Protein AF-A0A9W5Z4G7-F1 (afdb_monomer)

Mean predicted aligned error: 8.45 Å

InterPro domains:
  IPR016813 NADH-ubiquinone oxidoreductase 21.3 kDa subunit [PIRSF022976] (1-133)
  IPR016813 NADH-ubiquinone oxidoreductase 21.3 kDa subunit [PTHR37325] (1-133)
  IPR060365 NuzM, C-terminal domain [PF27886] (48-105)

Radius of gyration: 29.36 Å; Cα contacts (8 Å, |Δi|>4): 62; chains: 1; bounding box: 76×31×66 Å

pLDDT: mean 89.15, std 8.2, range [63.5, 97.06]

Solvent-accessible surface area (backbone atoms only — not comparable to full-atom values): 8947 Å² total; per-residue (Å²): 132,77,78,68,47,86,88,67,52,67,88,81,76,72,75,87,88,74,50,88,69,83,64,45,90,65,100,57,61,65,80,85,71,40,57,83,81,65,56,88,76,89,84,84,81,51,54,24,55,52,42,40,39,70,67,36,32,43,96,93,55,58,34,71,94,65,45,50,76,66,73,60,22,55,54,47,54,53,51,46,37,55,54,15,68,75,44,31,55,63,54,48,48,74,75,41,79,65,70,56,60,80,74,30,39,99,85,68,42,78,76,74,84,86,68,96,65,78,82,62,85,75,89,71,84,46,84,94,80,45,80,80,87,129

Structure (mmCIF, N/CA/C/O backbone):
data_AF-A0A9W5Z4G7-F1
#
_entry.id   AF-A0A9W5Z4G7-F1
#
loop_
_atom_site.group_PDB
_atom_site.id
_atom_site.type_symbol
_atom_site.label_atom_id
_atom_site.label_alt_id
_atom_site.label_comp_id
_atom_site.label_asym_id
_atom_site.label_entity_id
_atom_site.label_seq_id
_atom_site.pdbx_PDB_ins_code
_atom_site.Cartn_x
_atom_site.Cartn_y
_atom_site.Cartn_z
_atom_site.occupancy
_atom_site.B_iso_or_equiv
_atom_site.auth_seq_id
_atom_site.auth_comp_id
_atom_site.auth_asym_id
_atom_site.auth_atom_id
_atom_site.pdbx_PDB_model_num
ATOM 1 N N . TYR A 1 1 ? 44.545 2.371 -27.305 1.00 89.44 1 TYR A N 1
ATOM 2 C CA . TYR A 1 1 ? 43.389 2.512 -26.392 1.00 89.44 1 TYR A CA 1
ATOM 3 C C . TYR A 1 1 ? 42.545 3.695 -26.865 1.00 89.44 1 TYR A C 1
ATOM 5 O O . TYR A 1 1 ? 43.148 4.689 -27.249 1.00 89.44 1 TYR A O 1
ATOM 13 N N . ARG A 1 2 ? 41.202 3.591 -26.902 1.00 91.06 2 ARG A N 1
ATOM 14 C CA . ARG A 1 2 ? 40.280 4.606 -27.481 1.00 91.06 2 ARG A CA 1
ATOM 15 C C . ARG A 1 2 ? 40.497 4.890 -28.984 1.00 91.06 2 ARG A C 1
ATOM 17 O O . ARG A 1 2 ? 40.528 6.038 -29.421 1.00 91.06 2 ARG A O 1
ATOM 24 N N . LEU A 1 3 ? 40.682 3.818 -29.754 1.00 91.44 3 LEU A N 1
ATOM 25 C CA . LEU A 1 3 ? 40.771 3.817 -31.217 1.00 91.44 3 LEU A CA 1
ATOM 26 C C . LEU A 1 3 ? 39.802 2.734 -31.727 1.00 91.44 3 LEU A C 1
ATOM 28 O O . LEU A 1 3 ? 40.066 1.565 -31.442 1.00 91.44 3 LEU A O 1
ATOM 32 N N . PRO A 1 4 ? 38.695 3.086 -32.411 1.00 91.12 4 PRO A N 1
ATOM 33 C CA . PRO A 1 4 ? 38.283 4.434 -32.829 1.00 91.12 4 PRO A CA 1
ATOM 34 C C . PRO A 1 4 ? 37.890 5.357 -31.660 1.00 91.12 4 PRO A C 1
ATOM 36 O O . PRO A 1 4 ? 37.664 4.914 -30.532 1.00 91.12 4 PRO A O 1
ATOM 39 N N . THR A 1 5 ? 37.834 6.668 -31.924 1.00 95.56 5 THR A N 1
ATOM 40 C CA . THR A 1 5 ? 37.261 7.630 -30.972 1.00 95.56 5 THR A CA 1
ATOM 41 C C . THR A 1 5 ? 35.758 7.357 -30.813 1.00 95.56 5 THR A C 1
ATOM 43 O O . THR A 1 5 ? 35.135 6.866 -31.752 1.00 95.56 5 THR A O 1
ATOM 46 N N . PRO A 1 6 ? 35.131 7.692 -29.671 1.00 93.25 6 PRO A N 1
ATOM 47 C CA . PRO A 1 6 ? 33.701 7.433 -29.471 1.00 93.25 6 PRO A CA 1
ATOM 48 C C . PRO A 1 6 ? 32.782 8.005 -30.567 1.00 93.25 6 PRO A C 1
ATOM 50 O O . PRO A 1 6 ? 31.791 7.380 -30.913 1.00 93.25 6 PRO A O 1
ATOM 53 N N . GLY A 1 7 ? 33.126 9.158 -31.155 1.00 94.44 7 GLY A N 1
ATOM 54 C CA . GLY A 1 7 ? 32.362 9.769 -32.256 1.00 94.44 7 GLY A CA 1
ATOM 55 C C . GLY A 1 7 ? 32.672 9.214 -33.652 1.00 94.44 7 GLY A C 1
ATOM 56 O O . GLY A 1 7 ? 32.039 9.628 -34.614 1.00 94.44 7 GLY A O 1
ATOM 57 N N . ALA A 1 8 ? 33.648 8.311 -33.775 1.00 94.94 8 ALA A N 1
ATOM 58 C CA . ALA A 1 8 ? 33.983 7.614 -35.018 1.00 94.94 8 ALA A CA 1
ATOM 59 C C . ALA A 1 8 ? 33.375 6.200 -35.077 1.00 94.94 8 ALA A C 1
ATOM 61 O O . ALA A 1 8 ? 33.696 5.425 -35.978 1.00 94.94 8 ALA A O 1
ATOM 62 N N . LEU A 1 9 ? 32.514 5.852 -34.113 1.00 92.75 9 LEU A N 1
ATOM 63 C CA . LEU A 1 9 ? 31.685 4.656 -34.201 1.00 92.75 9 LEU A CA 1
ATOM 64 C C . LEU A 1 9 ? 30.665 4.816 -35.341 1.00 92.75 9 LEU A C 1
ATOM 66 O O . LEU A 1 9 ? 30.193 5.931 -35.580 1.00 92.75 9 LEU A O 1
ATOM 70 N N . PRO A 1 10 ? 30.300 3.732 -36.047 1.00 94.31 10 PRO A N 1
ATOM 71 C CA . PRO A 1 10 ? 29.268 3.793 -37.074 1.00 94.31 10 PRO A CA 1
ATOM 72 C C . PRO A 1 10 ? 27.957 4.360 -36.493 1.00 94.31 10 PRO A C 1
ATOM 74 O O . PRO A 1 10 ? 27.448 3.793 -35.523 1.00 94.31 10 PRO A O 1
ATOM 77 N N . PRO A 1 11 ? 27.377 5.431 -37.068 1.00 90.44 11 PRO A N 1
ATOM 78 C CA . PRO A 1 11 ? 26.214 6.107 -36.480 1.00 90.44 11 PRO A CA 1
ATOM 79 C C . PRO A 1 11 ? 24.969 5.228 -36.299 1.00 90.44 11 PRO A C 1
ATOM 81 O O . PRO A 1 11 ? 24.148 5.512 -35.438 1.00 90.44 11 PRO A O 1
ATOM 84 N N . LEU A 1 12 ? 24.839 4.165 -37.099 1.00 94.00 12 LEU A N 1
ATOM 85 C CA . LEU A 1 12 ? 23.706 3.229 -37.087 1.00 94.00 12 LEU A CA 1
ATOM 86 C C . LEU A 1 12 ? 24.015 1.914 -36.352 1.00 94.00 12 LEU A C 1
ATOM 88 O O . LEU A 1 12 ? 23.317 0.929 -36.541 1.00 94.00 12 LEU A O 1
ATOM 92 N N . SER A 1 13 ? 25.101 1.858 -35.576 1.00 93.81 13 SER A N 1
ATOM 93 C CA . SER A 1 13 ? 25.473 0.640 -34.834 1.00 93.81 13 SER A CA 1
ATOM 94 C C . SER A 1 13 ? 24.698 0.439 -33.530 1.00 93.81 13 SER A C 1
ATOM 96 O O . SER A 1 13 ? 24.824 -0.617 -32.915 1.00 93.81 13 SER A O 1
ATOM 98 N N . TYR A 1 14 ? 23.945 1.446 -33.088 1.00 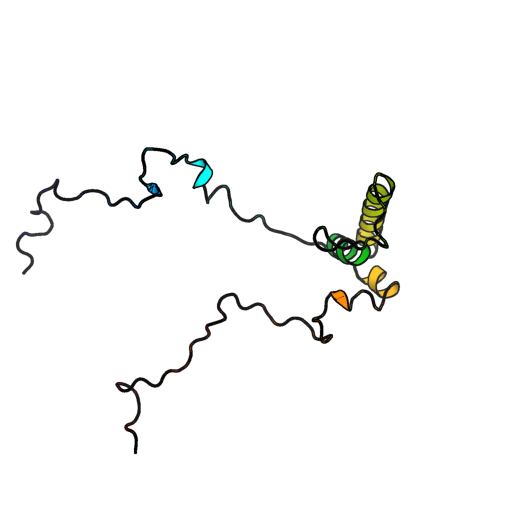94.19 14 TYR A N 1
ATOM 99 C CA . TYR A 1 14 ? 23.192 1.410 -31.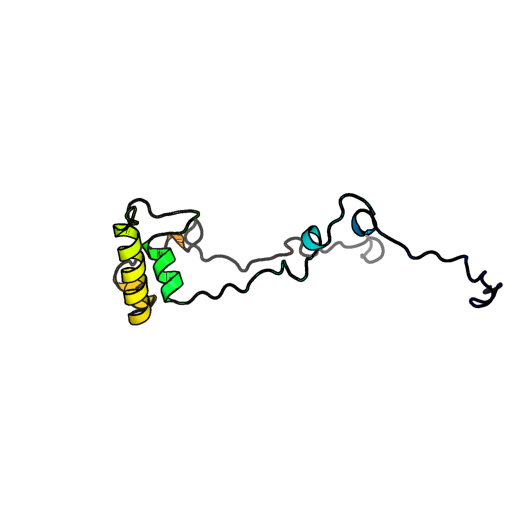844 1.00 94.19 14 TYR A CA 1
ATOM 100 C C . TYR A 1 14 ? 21.701 1.261 -32.134 1.00 94.19 14 TYR A C 1
ATOM 102 O O . TYR A 1 14 ? 21.128 2.069 -32.863 1.00 94.19 14 TYR A O 1
ATOM 110 N N . ASP A 1 15 ? 21.102 0.269 -31.486 1.00 93.50 15 ASP A N 1
ATOM 111 C CA . ASP A 1 15 ? 19.663 0.062 -31.426 1.00 93.50 15 ASP A CA 1
ATOM 112 C C . ASP A 1 15 ? 19.188 0.279 -29.985 1.00 93.50 15 ASP A C 1
ATOM 114 O O . ASP A 1 15 ? 19.847 -0.151 -29.031 1.00 93.50 15 ASP A O 1
ATOM 118 N N . ASP A 1 16 ? 18.037 0.934 -29.818 1.00 94.31 16 ASP A N 1
ATOM 119 C CA . ASP A 1 16 ? 17.454 1.157 -28.497 1.00 94.31 16 ASP A CA 1
ATOM 120 C C . ASP A 1 16 ? 17.070 -0.180 -27.843 1.00 94.31 16 ASP A C 1
ATOM 122 O O . ASP A 1 16 ? 16.272 -0.941 -28.404 1.00 94.31 16 ASP A O 1
ATOM 126 N N . PRO A 1 17 ? 17.589 -0.489 -26.641 1.00 94.75 17 PRO A N 1
ATOM 127 C CA . PRO A 1 17 ? 17.239 -1.722 -25.966 1.00 94.75 17 PRO A CA 1
ATOM 128 C C . PRO A 1 17 ? 15.784 -1.671 -25.497 1.00 94.75 17 PRO A C 1
ATOM 130 O O . PRO A 1 17 ? 15.334 -0.715 -24.862 1.00 94.75 17 PRO A O 1
ATOM 133 N N . VAL A 1 18 ? 15.062 -2.760 -25.744 1.00 94.81 18 VAL A N 1
ATOM 134 C CA . VAL A 1 18 ? 13.696 -2.977 -25.261 1.00 94.81 18 VAL A CA 1
ATOM 135 C C . VAL A 1 18 ? 13.634 -4.260 -24.443 1.00 94.81 18 VAL A C 1
ATOM 137 O O . VAL A 1 18 ? 14.376 -5.210 -24.690 1.00 94.81 18 VAL A O 1
ATOM 140 N N . THR A 1 19 ? 12.746 -4.306 -23.454 1.00 94.38 19 THR A N 1
ATOM 141 C CA . THR A 1 19 ? 12.524 -5.505 -22.639 1.00 94.38 19 THR A CA 1
ATOM 142 C C . THR A 1 19 ? 11.222 -6.185 -23.036 1.00 94.38 19 THR A C 1
ATOM 144 O O . THR A 1 19 ? 10.216 -5.524 -23.282 1.00 94.38 19 THR A O 1
ATOM 147 N N . VAL A 1 20 ? 11.210 -7.517 -23.071 1.00 91.69 20 VAL A N 1
ATOM 148 C CA . VAL A 1 20 ? 9.967 -8.299 -23.149 1.00 91.69 20 VAL A CA 1
ATOM 149 C C . VAL A 1 20 ? 9.466 -8.493 -21.713 1.00 91.69 20 VAL A C 1
ATOM 151 O O . VAL A 1 20 ? 10.261 -8.892 -20.858 1.00 91.69 20 VAL A O 1
ATOM 154 N N . PRO A 1 21 ? 8.192 -8.178 -21.403 1.00 92.25 21 PRO A N 1
ATOM 155 C CA . PRO A 1 21 ? 7.083 -7.941 -22.335 1.00 92.25 21 PRO A CA 1
ATOM 156 C C . PRO A 1 21 ? 6.851 -6.481 -22.764 1.00 92.25 21 PRO A C 1
ATOM 158 O O . PRO A 1 21 ? 5.983 -6.243 -23.587 1.00 92.25 21 PRO A O 1
ATOM 161 N N . ALA A 1 22 ? 7.567 -5.477 -22.252 1.00 90.12 22 ALA A N 1
ATOM 162 C CA . ALA A 1 22 ? 7.252 -4.061 -22.500 1.00 90.12 22 ALA A CA 1
ATOM 163 C C . ALA A 1 22 ? 7.296 -3.624 -23.983 1.00 90.12 22 ALA A C 1
ATOM 165 O O . ALA A 1 22 ? 6.467 -2.804 -24.378 1.00 90.12 22 ALA A O 1
ATOM 166 N N . GLY A 1 23 ? 8.212 -4.182 -24.779 1.00 89.94 23 GLY A N 1
ATOM 167 C CA . GLY A 1 23 ? 8.389 -3.894 -26.208 1.00 89.94 23 GLY A CA 1
ATOM 168 C C . GLY A 1 23 ? 7.571 -4.766 -27.167 1.00 89.94 23 GLY A C 1
ATOM 169 O O . GLY A 1 23 ? 7.710 -4.604 -28.375 1.00 89.94 23 GLY A O 1
ATOM 170 N N . ASP A 1 24 ? 6.748 -5.692 -26.662 1.00 94.50 24 ASP A N 1
ATOM 171 C CA . ASP A 1 24 ? 5.928 -6.555 -27.520 1.00 94.50 24 ASP A CA 1
ATOM 172 C C . ASP A 1 24 ? 4.859 -5.745 -28.279 1.00 94.50 24 ASP A C 1
ATOM 174 O O . ASP A 1 24 ? 4.230 -4.844 -27.710 1.00 94.50 24 ASP A O 1
ATOM 178 N N . LEU A 1 25 ? 4.670 -6.066 -29.560 1.00 92.31 25 LEU A N 1
ATOM 179 C CA . LEU A 1 25 ? 3.726 -5.419 -30.475 1.00 92.31 25 LEU A CA 1
ATOM 180 C C . LEU A 1 25 ? 2.309 -5.991 -30.332 1.00 92.31 25 LEU A C 1
ATOM 182 O O . LEU A 1 25 ? 1.333 -5.266 -30.531 1.00 92.31 25 LEU 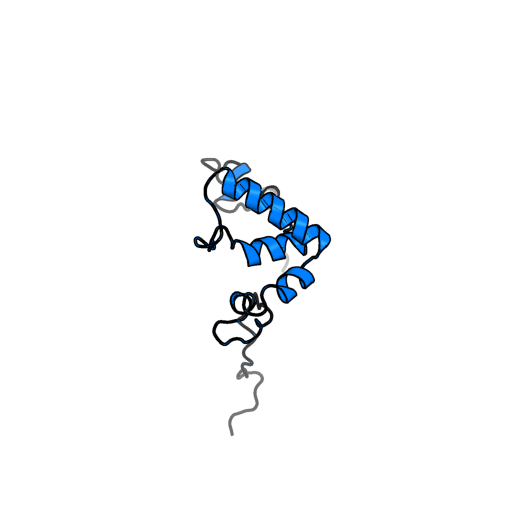A O 1
ATOM 186 N N . ALA A 1 26 ? 2.194 -7.277 -29.991 1.00 94.19 26 ALA A N 1
ATOM 187 C CA . ALA A 1 26 ? 0.925 -7.967 -29.786 1.00 94.19 26 ALA A CA 1
ATOM 188 C C . ALA A 1 26 ? 0.608 -8.096 -28.289 1.00 94.19 26 ALA A C 1
ATOM 190 O O . ALA A 1 26 ? 1.500 -8.058 -27.451 1.00 94.19 26 ALA A O 1
ATOM 191 N N . ASP A 1 27 ? -0.680 -8.198 -27.942 1.00 93.56 27 ASP A N 1
ATOM 192 C CA . ASP A 1 27 ? -1.168 -8.483 -26.578 1.00 93.56 27 ASP A CA 1
ATOM 193 C C . ASP A 1 27 ? -0.633 -7.587 -25.448 1.00 93.56 27 ASP A C 1
ATOM 195 O O . ASP A 1 27 ? -0.743 -7.902 -24.259 1.00 93.56 27 ASP A O 1
ATOM 199 N N . ASN A 1 28 ? -0.150 -6.399 -25.806 1.00 94.88 28 ASN A N 1
ATOM 200 C CA . ASN A 1 28 ? 0.538 -5.500 -24.900 1.00 94.88 28 ASN A CA 1
ATOM 201 C C . ASN A 1 28 ? -0.205 -4.152 -24.779 1.00 94.88 28 ASN A C 1
ATOM 203 O O . ASN A 1 28 ? 0.322 -3.101 -25.169 1.00 94.88 28 ASN A O 1
ATOM 207 N N . PRO A 1 29 ? -1.454 -4.123 -24.266 1.00 95.44 29 PRO A N 1
ATOM 208 C CA . PRO A 1 29 ? -2.232 -2.893 -24.132 1.00 95.44 29 PRO A CA 1
ATOM 209 C C . PRO A 1 29 ? -1.757 -2.041 -22.944 1.00 95.44 29 PRO A C 1
ATOM 211 O O . PRO A 1 29 ? -1.411 -2.561 -21.881 1.00 95.44 29 PRO A O 1
ATOM 214 N N . TYR A 1 30 ? -1.716 -0.712 -23.109 1.00 94.62 30 TYR A N 1
ATOM 215 C CA . TYR A 1 30 ? -1.109 0.201 -22.120 1.00 94.62 30 TYR A CA 1
ATOM 216 C C . TYR A 1 30 ? -1.737 0.095 -20.725 1.00 94.62 30 TYR A C 1
ATOM 218 O O . TYR A 1 30 ? -1.021 0.048 -19.733 1.00 94.62 30 TYR A O 1
ATOM 226 N N . TRP A 1 31 ? -3.061 -0.032 -20.639 1.00 95.81 31 TRP A N 1
ATOM 227 C CA . TRP A 1 31 ? -3.784 -0.067 -19.365 1.00 95.81 31 TRP A CA 1
ATOM 228 C C . TRP A 1 31 ? -3.384 -1.235 -18.445 1.00 95.81 31 TRP A C 1
ATOM 230 O O . TRP A 1 31 ? -3.488 -1.091 -17.232 1.00 95.81 31 TRP A O 1
ATOM 240 N N . LYS A 1 32 ? -2.880 -2.360 -18.982 1.00 94.69 32 LYS A N 1
ATOM 241 C CA . LYS A 1 32 ? -2.376 -3.488 -18.170 1.00 94.69 32 LYS A CA 1
ATOM 242 C C . LYS A 1 32 ? -1.028 -3.194 -17.508 1.00 94.69 32 LYS A C 1
ATOM 244 O O . LYS A 1 32 ? -0.710 -3.799 -16.492 1.00 94.69 32 LYS A O 1
ATOM 249 N N . ARG A 1 33 ? -0.238 -2.284 -18.083 1.00 93.88 33 ARG A N 1
ATOM 250 C CA . ARG A 1 33 ? 1.100 -1.899 -17.599 1.00 93.88 33 ARG A CA 1
ATOM 251 C C . ARG A 1 33 ? 1.145 -0.484 -17.020 1.00 93.88 33 ARG A C 1
ATOM 253 O O . ARG A 1 33 ? 2.217 0.014 -16.685 1.00 93.88 33 ARG A O 1
ATOM 260 N N . ASP A 1 34 ? -0.006 0.181 -16.924 1.00 96.06 34 ASP A N 1
ATOM 261 C CA . ASP A 1 34 ? -0.115 1.537 -16.395 1.00 96.06 34 ASP A CA 1
ATOM 262 C C . ASP A 1 34 ? -0.030 1.524 -14.861 1.00 96.06 34 ASP A C 1
ATOM 264 O O . ASP A 1 34 ? -1.020 1.656 -14.140 1.00 96.06 34 ASP A O 1
ATOM 268 N N . VAL A 1 35 ? 1.195 1.371 -14.356 1.00 96.50 35 VAL A N 1
ATOM 269 C CA . VAL A 1 35 ? 1.507 1.428 -12.919 1.00 96.50 35 VAL A CA 1
ATOM 270 C C . VAL A 1 35 ? 1.245 2.809 -12.320 1.00 96.50 35 VAL A C 1
ATOM 272 O O . VAL A 1 35 ? 0.966 2.924 -11.131 1.00 96.50 35 VAL A O 1
ATOM 275 N N . ARG A 1 36 ? 1.287 3.866 -13.140 1.00 97.06 36 ARG A N 1
ATOM 276 C CA . ARG A 1 36 ? 1.068 5.242 -12.685 1.00 97.06 36 ARG A CA 1
ATOM 277 C C . ARG A 1 36 ? -0.380 5.457 -12.261 1.00 97.06 36 ARG A C 1
ATOM 279 O O . ARG A 1 36 ? -0.622 6.130 -11.266 1.00 97.06 36 ARG A O 1
ATOM 286 N N . ARG A 1 37 ? -1.342 4.922 -13.019 1.00 96.44 37 ARG A N 1
ATOM 287 C CA . ARG A 1 37 ? -2.768 4.997 -12.660 1.00 96.44 37 ARG A CA 1
ATOM 288 C C . ARG A 1 37 ? -3.192 3.908 -11.677 1.00 96.44 37 ARG A C 1
ATOM 290 O O . ARG A 1 37 ? -4.159 4.117 -10.953 1.00 96.44 37 ARG A O 1
ATOM 297 N N . ASN A 1 38 ? -2.461 2.798 -11.609 1.00 95.81 38 ASN A N 1
ATOM 298 C CA . ASN A 1 38 ? -2.690 1.723 -10.642 1.00 95.81 38 ASN A CA 1
ATOM 299 C C . ASN A 1 38 ? -1.865 1.896 -9.350 1.00 95.81 38 ASN A C 1
ATOM 301 O O . ASN A 1 38 ? -1.248 0.953 -8.857 1.00 95.81 38 ASN A O 1
ATOM 305 N N . TYR A 1 39 ? -1.810 3.119 -8.822 1.00 96.81 39 TYR A N 1
ATOM 306 C CA . TYR A 1 39 ? -1.092 3.412 -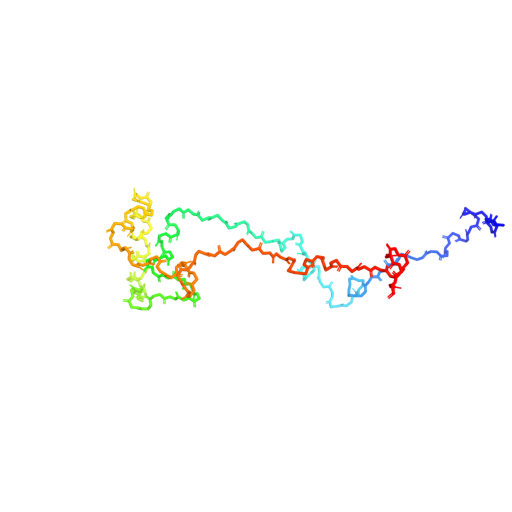7.584 1.00 96.81 39 TYR A CA 1
ATOM 307 C C . TYR A 1 39 ? -1.925 2.996 -6.354 1.00 96.81 39 TYR A C 1
ATOM 309 O O . TYR A 1 39 ? -3.158 3.091 -6.381 1.00 96.81 39 TYR A O 1
ATOM 317 N N . PRO A 1 40 ? -1.285 2.564 -5.251 1.00 96.94 40 PRO A N 1
ATOM 318 C CA . PRO A 1 40 ? -1.996 2.274 -4.012 1.00 96.94 40 PRO A CA 1
ATOM 319 C C . PRO A 1 40 ? -2.631 3.552 -3.452 1.00 96.94 40 PRO A C 1
ATOM 321 O O . PRO A 1 40 ? -1.976 4.586 -3.318 1.00 96.94 40 PRO A O 1
ATOM 324 N N . ARG A 1 41 ? -3.922 3.487 -3.113 1.00 95.88 41 ARG A N 1
ATOM 325 C CA . ARG A 1 41 ? -4.638 4.617 -2.509 1.00 95.88 41 ARG A CA 1
ATOM 326 C C . ARG A 1 41 ? -4.256 4.759 -1.038 1.00 95.88 41 ARG A C 1
ATOM 328 O O . ARG A 1 41 ? -4.118 3.761 -0.334 1.00 95.88 41 ARG A O 1
ATOM 335 N N . LEU A 1 42 ? -4.133 6.001 -0.574 1.00 96.75 42 LEU A N 1
ATOM 336 C CA . LEU A 1 42 ? -3.935 6.288 0.844 1.00 96.75 42 LEU A CA 1
ATOM 337 C C . LEU A 1 42 ? -5.163 5.821 1.637 1.00 96.75 42 LEU A C 1
ATOM 339 O O . LEU A 1 42 ? -6.280 6.250 1.352 1.00 96.75 42 LEU A O 1
ATOM 343 N N . SER A 1 43 ? -4.937 4.969 2.635 1.00 96.56 43 SER A N 1
ATOM 344 C CA . SER A 1 43 ? -5.952 4.583 3.613 1.00 96.56 43 SER A CA 1
ATOM 345 C C . SER A 1 43 ? -5.813 5.470 4.847 1.00 96.56 43 SER A C 1
ATOM 347 O O . SER A 1 43 ? -4.796 5.409 5.539 1.00 96.56 43 SER A O 1
ATOM 349 N N . ALA A 1 44 ? -6.809 6.318 5.099 1.00 96.69 44 ALA A N 1
ATOM 350 C CA . ALA A 1 44 ? -6.911 7.112 6.317 1.00 96.69 44 ALA A CA 1
ATOM 351 C C . ALA A 1 44 ? -8.019 6.518 7.189 1.00 96.69 44 ALA A C 1
ATOM 353 O O . ALA A 1 44 ? -9.137 6.332 6.718 1.00 96.69 44 ALA A O 1
ATOM 354 N N . VAL A 1 45 ? -7.692 6.215 8.444 1.00 95.38 45 VAL A N 1
ATOM 355 C CA . VAL A 1 45 ? -8.610 5.589 9.401 1.00 95.38 45 VAL A CA 1
ATOM 356 C C . VAL A 1 45 ? -8.865 6.580 10.527 1.00 95.38 45 VAL A C 1
ATOM 358 O O . VAL A 1 45 ? -7.934 6.978 11.229 1.00 95.38 45 VAL A O 1
ATOM 361 N N . SER A 1 46 ? -10.118 7.001 10.688 1.00 96.44 46 SER A N 1
ATOM 362 C CA . SER A 1 46 ? -10.547 7.814 11.826 1.00 96.44 46 SER A CA 1
ATOM 363 C C . SER A 1 46 ? -10.821 6.942 13.057 1.00 96.44 46 SER A C 1
ATOM 365 O O . SER A 1 46 ? -10.913 5.715 12.971 1.00 96.44 46 SER A O 1
ATOM 367 N N . GLN A 1 47 ? -11.005 7.568 14.224 1.00 95.38 47 GLN A N 1
ATOM 368 C CA . GLN A 1 47 ? -11.452 6.823 15.407 1.00 95.38 47 GLN A CA 1
ATOM 369 C C . GLN A 1 47 ? -12.812 6.154 15.178 1.00 95.38 47 GLN A C 1
ATOM 371 O O . GLN A 1 47 ? -13.016 5.042 15.657 1.00 95.38 47 GLN A O 1
ATOM 376 N N . ALA A 1 48 ? -13.712 6.794 14.425 1.00 95.69 48 ALA A N 1
ATOM 377 C CA . ALA A 1 48 ? -15.023 6.234 14.128 1.00 95.69 48 ALA A CA 1
ATOM 378 C C . ALA A 1 48 ? -14.925 4.965 13.270 1.00 95.69 48 ALA A C 1
ATOM 380 O O . ALA A 1 48 ? -15.583 3.968 13.564 1.00 95.69 48 ALA A O 1
ATOM 381 N N . ASP A 1 49 ? -14.037 4.969 12.271 1.00 95.31 49 ASP A N 1
ATOM 382 C CA . ASP A 1 49 ? -13.784 3.798 11.426 1.00 95.31 49 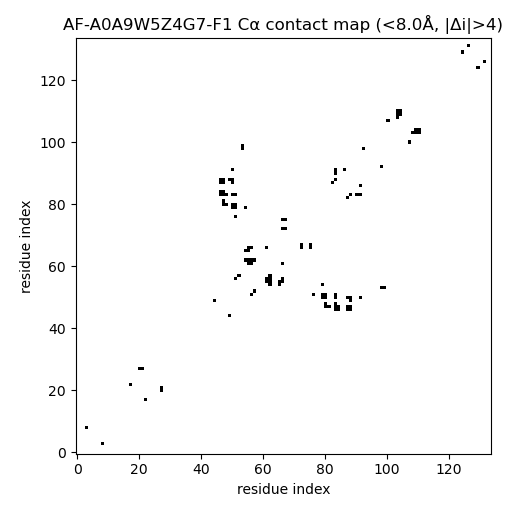ASP A CA 1
ATOM 383 C C . ASP A 1 49 ? -13.210 2.633 12.250 1.00 95.31 49 ASP A C 1
ATOM 385 O O . ASP A 1 49 ? -13.654 1.492 12.117 1.00 95.31 49 ASP A O 1
ATOM 389 N N . ALA A 1 50 ? -12.267 2.921 13.156 1.00 93.69 50 ALA A N 1
ATOM 390 C CA . ALA A 1 50 ? -11.694 1.919 14.053 1.00 93.69 50 ALA A CA 1
ATOM 391 C C . ALA A 1 50 ? -12.740 1.327 15.013 1.00 93.69 50 ALA A C 1
ATOM 393 O O . ALA A 1 50 ? -12.787 0.112 15.195 1.00 93.69 50 ALA A O 1
ATOM 394 N N . VAL A 1 51 ? -13.613 2.157 15.596 1.00 93.38 51 VAL A N 1
ATOM 395 C CA . VAL A 1 51 ? -14.725 1.682 16.438 1.00 93.38 51 VAL A CA 1
ATOM 396 C C . VAL A 1 51 ? -15.674 0.796 15.637 1.00 93.38 51 VAL A C 1
ATOM 398 O O . VAL A 1 51 ? -16.089 -0.244 16.147 1.00 93.38 51 VAL A O 1
ATOM 401 N N . GLY A 1 52 ? -15.985 1.160 14.390 1.00 93.12 52 GLY A N 1
ATOM 402 C CA . GLY A 1 52 ? -16.784 0.328 13.492 1.00 93.12 52 GLY A CA 1
ATOM 403 C C . GLY A 1 52 ? -16.180 -1.066 13.324 1.00 93.12 52 GLY A C 1
ATOM 404 O O . GLY A 1 52 ? -16.845 -2.058 13.620 1.00 93.12 52 GLY A O 1
ATOM 405 N N . LEU A 1 53 ? -14.896 -1.137 12.960 1.00 92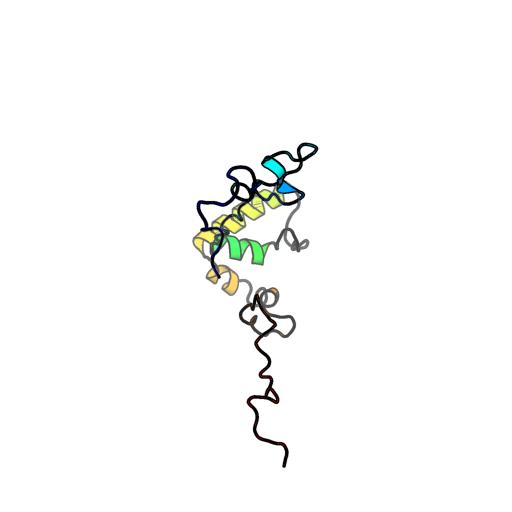.94 53 LEU A N 1
ATOM 406 C CA . LEU A 1 53 ? -14.175 -2.405 12.797 1.00 92.94 53 LEU A CA 1
ATOM 407 C C . LEU A 1 53 ? -14.161 -3.252 14.077 1.00 92.94 53 LEU A C 1
ATOM 409 O O . LEU A 1 53 ? -14.352 -4.463 14.018 1.00 92.94 53 LEU A O 1
ATOM 413 N N . LEU A 1 54 ? -13.976 -2.628 15.241 1.00 91.56 54 LEU A N 1
ATOM 414 C CA . LEU A 1 54 ? -13.981 -3.334 16.526 1.00 91.56 54 LEU A CA 1
ATOM 415 C C . LEU A 1 54 ? -15.382 -3.818 16.934 1.00 91.56 54 LEU A C 1
ATOM 417 O O . LEU A 1 54 ? -15.502 -4.854 17.592 1.00 91.56 54 LEU A O 1
ATOM 421 N N . SER A 1 55 ? -16.431 -3.094 16.536 1.00 91.00 55 SER A N 1
ATOM 422 C CA . SER A 1 55 ? -17.816 -3.379 16.931 1.00 91.00 55 SER A CA 1
ATOM 423 C C . SER A 1 55 ? -18.463 -4.463 16.073 1.00 91.00 55 SER A C 1
ATOM 425 O O . SER A 1 55 ? -19.085 -5.371 16.612 1.00 91.00 55 SER A O 1
ATOM 427 N N . VAL A 1 56 ? -18.330 -4.376 14.745 1.00 92.06 56 VAL A N 1
ATOM 428 C CA . VAL A 1 56 ? -19.025 -5.276 13.800 1.00 92.06 56 VAL A CA 1
ATOM 429 C C . VAL A 1 56 ? -18.084 -6.195 13.016 1.00 92.06 56 VAL A C 1
ATOM 431 O O . VAL A 1 56 ? -18.541 -7.075 12.288 1.00 92.06 56 VAL A O 1
ATOM 434 N N . GLY A 1 57 ? -16.772 -6.029 13.174 1.00 90.94 57 GLY A N 1
ATOM 435 C CA . GLY A 1 57 ? -15.766 -6.789 12.440 1.00 90.94 57 GLY A CA 1
ATOM 436 C C . GLY A 1 57 ? -15.396 -6.161 11.097 1.00 90.94 57 GLY A C 1
ATOM 437 O O . GLY A 1 57 ? -15.630 -4.981 10.830 1.00 90.94 57 GLY A O 1
ATOM 438 N N . SER A 1 58 ? -14.772 -6.969 10.245 1.00 92.75 58 SER A N 1
ATOM 439 C CA . SER A 1 58 ? -14.292 -6.568 8.919 1.00 92.75 58 SER A CA 1
ATOM 440 C C . SER A 1 58 ? -14.889 -7.455 7.832 1.00 92.75 58 SER A C 1
ATOM 442 O O . SER A 1 58 ? -15.465 -8.496 8.121 1.00 92.75 58 SER A O 1
ATOM 444 N N . GLN A 1 59 ? -14.688 -7.105 6.562 1.00 93.62 59 GLN A N 1
ATOM 445 C CA . GLN A 1 59 ? -15.091 -7.986 5.462 1.00 93.62 59 GLN A CA 1
ATOM 446 C C . GLN A 1 59 ? -14.398 -9.363 5.519 1.00 93.62 59 GLN A C 1
ATOM 448 O O . GLN A 1 59 ? -14.990 -10.359 5.120 1.00 93.62 59 GLN A O 1
ATOM 453 N N . ALA A 1 60 ? -13.149 -9.423 5.995 1.00 92.50 60 ALA A N 1
ATOM 454 C CA . ALA A 1 60 ? -12.389 -10.671 6.088 1.00 92.50 60 ALA A CA 1
ATOM 455 C C . ALA A 1 60 ? -12.784 -11.527 7.304 1.00 92.50 60 ALA A C 1
ATOM 457 O O . ALA A 1 60 ? -12.632 -12.744 7.274 1.00 92.50 60 ALA A O 1
ATOM 458 N N . ALA A 1 61 ? -13.263 -10.882 8.368 1.00 90.00 61 ALA A N 1
ATOM 459 C CA . ALA A 1 61 ? -13.683 -11.509 9.615 1.00 90.00 61 ALA A CA 1
ATOM 460 C C . ALA A 1 61 ? -14.866 -10.712 10.197 1.00 90.00 61 ALA A C 1
ATOM 462 O O . ALA A 1 61 ? -14.653 -9.831 11.042 1.00 90.00 61 ALA A O 1
ATOM 463 N N . PRO A 1 62 ? -16.089 -10.926 9.681 1.00 91.75 62 PRO A N 1
ATOM 464 C CA . PRO A 1 62 ? -17.286 -10.288 10.213 1.00 91.75 62 PRO A CA 1
ATOM 465 C C . PRO A 1 62 ? -17.623 -10.869 11.590 1.00 91.75 62 PRO A C 1
ATOM 467 O O . PRO A 1 62 ? -17.399 -12.051 11.850 1.00 91.75 62 PRO A O 1
ATOM 470 N N . LYS A 1 63 ? -18.165 -10.045 12.493 1.00 89.69 63 LYS A N 1
ATOM 471 C CA . LYS A 1 63 ? -18.732 -10.541 13.754 1.00 89.69 63 LYS A CA 1
ATOM 472 C C . LYS A 1 63 ? -20.163 -10.987 13.485 1.00 89.69 63 LYS A C 1
ATOM 474 O O . LYS A 1 63 ? -21.088 -10.214 13.715 1.00 89.69 63 LYS A O 1
ATOM 479 N N . ASP A 1 64 ? -20.324 -12.206 12.973 1.00 87.06 64 ASP A N 1
ATOM 480 C CA . ASP A 1 64 ? -21.621 -12.760 12.542 1.00 87.06 64 ASP A CA 1
ATOM 481 C C . ASP A 1 64 ? -22.685 -12.746 13.653 1.00 87.06 64 ASP A C 1
ATOM 483 O O . ASP A 1 64 ? -23.871 -12.576 13.383 1.00 87.06 64 ASP A O 1
ATOM 487 N N . ASP A 1 65 ? -22.259 -12.833 14.915 1.00 85.94 65 ASP A N 1
ATOM 488 C CA . ASP A 1 65 ? -23.148 -12.761 16.081 1.00 85.94 65 ASP A CA 1
ATOM 489 C C . ASP A 1 65 ? -23.690 -11.341 16.351 1.00 85.94 65 ASP A C 1
ATOM 491 O O . ASP A 1 65 ? -24.663 -11.168 17.087 1.00 85.94 65 ASP A O 1
ATOM 495 N N . VAL A 1 66 ? -23.048 -10.309 15.791 1.00 87.81 66 VAL A N 1
ATOM 496 C CA . VAL A 1 66 ? -23.330 -8.890 16.066 1.00 87.81 66 VAL A CA 1
ATOM 497 C C . VAL A 1 66 ? -23.863 -8.166 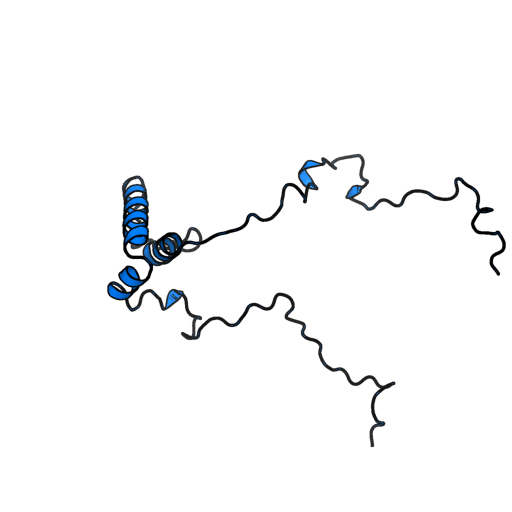14.835 1.00 87.81 66 VAL A C 1
ATOM 499 O O . VAL A 1 66 ? -24.764 -7.336 14.963 1.00 87.81 66 VAL A O 1
ATOM 502 N N . LEU A 1 67 ? -23.302 -8.429 13.655 1.00 90.88 67 LEU A N 1
ATOM 503 C CA . LEU A 1 67 ? -23.664 -7.751 12.416 1.00 90.88 67 LEU A CA 1
ATOM 504 C C . LEU A 1 67 ? -24.961 -8.333 11.844 1.00 90.88 67 LEU A C 1
ATOM 506 O O . LEU A 1 67 ? -25.014 -9.478 11.405 1.00 90.88 67 LEU A O 1
ATOM 510 N N . GLN A 1 68 ? -26.012 -7.517 11.816 1.00 92.12 68 GLN A N 1
ATOM 511 C CA . GLN A 1 68 ? -27.298 -7.913 11.248 1.00 92.12 68 GLN A CA 1
ATOM 512 C C . GLN A 1 68 ? -27.248 -7.973 9.712 1.00 92.12 68 GLN A C 1
ATOM 514 O O . GLN A 1 68 ? -26.467 -7.276 9.066 1.00 92.12 68 GLN A O 1
ATOM 519 N N . ILE A 1 69 ? -28.119 -8.789 9.110 1.00 92.06 69 ILE A N 1
ATOM 520 C CA . ILE A 1 69 ? -28.183 -8.983 7.654 1.00 92.06 69 ILE A CA 1
ATOM 521 C C . ILE A 1 69 ? -29.200 -8.016 7.026 1.00 92.06 69 ILE A C 1
ATOM 523 O O . ILE A 1 69 ? -30.274 -7.769 7.577 1.00 92.06 69 ILE A O 1
ATOM 527 N N . GLY A 1 70 ? -28.878 -7.497 5.838 1.00 92.81 70 GLY A N 1
ATOM 528 C CA . GLY A 1 70 ? -29.771 -6.650 5.042 1.00 92.81 70 GLY A CA 1
ATOM 529 C C . GLY A 1 70 ? -29.924 -5.233 5.601 1.00 92.81 70 GLY A C 1
ATOM 530 O O . GLY A 1 70 ? -28.992 -4.681 6.182 1.00 92.81 70 GLY A O 1
ATOM 531 N N . GLU A 1 71 ? -31.114 -4.644 5.445 1.00 94.56 71 GLU A N 1
ATOM 532 C CA . GLU A 1 71 ? -31.402 -3.248 5.829 1.00 94.56 71 GLU A CA 1
ATOM 533 C C . GLU A 1 71 ? -31.141 -2.972 7.322 1.00 94.56 71 GLU A C 1
ATOM 535 O O . GLU A 1 71 ? -30.766 -1.867 7.718 1.00 94.56 71 GLU A O 1
ATOM 540 N N . ALA A 1 72 ? -31.316 -3.987 8.169 1.00 93.25 72 ALA A N 1
ATOM 541 C CA . ALA A 1 72 ? -31.051 -3.883 9.597 1.00 93.25 72 ALA A CA 1
ATOM 542 C C . ALA A 1 72 ? -29.546 -3.690 9.882 1.00 93.25 72 ALA A C 1
ATOM 544 O O . ALA A 1 72 ? -29.176 -2.841 10.695 1.00 93.25 72 ALA A O 1
ATOM 545 N N . GLY A 1 73 ? -28.681 -4.382 9.130 1.00 93.00 73 GLY A N 1
ATOM 546 C CA . GLY A 1 73 ? -27.228 -4.203 9.173 1.00 93.00 73 GLY A CA 1
ATOM 547 C C . GLY A 1 73 ? -26.783 -2.837 8.659 1.00 93.00 73 GLY A C 1
ATOM 548 O O . GLY A 1 73 ? -25.941 -2.187 9.274 1.00 93.00 73 GLY A O 1
ATOM 549 N N . GLU A 1 74 ? -27.394 -2.338 7.584 1.00 94.19 74 GLU A N 1
ATOM 550 C CA . GLU A 1 74 ? -27.108 -0.990 7.074 1.00 94.19 74 GLU A CA 1
ATOM 551 C C . GLU A 1 74 ? -27.425 0.090 8.119 1.00 94.19 74 GLU A C 1
ATOM 553 O O . GLU A 1 74 ? -26.593 0.956 8.403 1.00 94.19 74 GLU A O 1
ATOM 558 N N . LYS A 1 75 ? -28.597 0.003 8.765 1.00 95.69 75 LYS A N 1
ATOM 559 C CA . LYS A 1 75 ? -28.983 0.910 9.860 1.00 95.69 75 LYS A CA 1
ATOM 560 C C . LYS A 1 75 ? -28.040 0.789 11.054 1.00 95.69 75 LYS A C 1
ATOM 562 O O . LYS A 1 75 ? -27.665 1.805 11.644 1.00 95.69 75 LYS A O 1
ATOM 567 N N . GLN A 1 76 ? -27.622 -0.431 11.386 1.00 94.19 76 GLN A N 1
ATOM 568 C CA . GLN A 1 76 ? -26.647 -0.680 12.441 1.00 94.19 76 GLN A CA 1
ATOM 569 C C . GLN A 1 76 ? -25.312 0.013 12.139 1.00 94.19 76 GLN A C 1
ATOM 571 O O . GLN A 1 76 ? -24.825 0.751 12.994 1.00 94.19 76 GLN A O 1
ATOM 576 N N . LEU A 1 77 ? -24.759 -0.134 10.930 1.00 94.62 77 LEU A N 1
ATOM 577 C CA . LEU A 1 77 ? -23.507 0.520 10.526 1.00 94.62 77 LEU A CA 1
ATOM 578 C C . LEU A 1 77 ? -23.586 2.048 10.637 1.00 94.62 77 LEU A C 1
ATOM 580 O O . LEU A 1 77 ? -22.661 2.676 11.155 1.00 94.62 77 LEU A O 1
ATOM 584 N N . VAL A 1 78 ? -24.703 2.648 10.212 1.00 95.62 78 VAL A N 1
ATOM 585 C CA . VAL A 1 78 ? -24.928 4.097 10.345 1.00 95.62 78 VAL A CA 1
ATOM 586 C C . VAL A 1 78 ? -24.973 4.512 11.817 1.00 95.62 78 VAL A C 1
ATOM 588 O O . VAL A 1 78 ? -24.317 5.481 12.199 1.00 95.62 78 VAL A O 1
ATOM 591 N N . SER A 1 79 ? -25.691 3.760 12.658 1.00 94.25 79 SER A N 1
ATOM 592 C CA . SER A 1 79 ? -25.796 4.056 14.093 1.00 94.25 79 SER A CA 1
ATOM 593 C C . SER A 1 79 ? -24.452 3.941 14.822 1.00 94.25 79 SER A C 1
ATOM 595 O O . SER A 1 79 ? -24.116 4.804 15.632 1.00 94.25 79 SER A O 1
ATOM 597 N N . VAL A 1 80 ? -23.648 2.921 14.495 1.00 93.38 80 VAL A N 1
ATOM 598 C CA . VAL A 1 80 ? -22.305 2.720 15.054 1.00 93.38 80 VAL A CA 1
ATOM 599 C C . VAL A 1 80 ? -21.392 3.865 14.641 1.00 93.38 80 VAL A C 1
ATOM 601 O O . VAL A 1 80 ? -20.699 4.416 15.492 1.00 93.38 80 VAL A O 1
ATOM 604 N N . LYS A 1 81 ? -21.434 4.279 13.370 1.00 94.12 81 LYS A N 1
ATOM 605 C CA . LYS A 1 81 ? -20.639 5.407 12.880 1.00 94.12 81 LYS A CA 1
ATOM 606 C C . LYS A 1 81 ? -20.977 6.709 13.611 1.00 94.12 81 LYS A C 1
ATOM 608 O O . LYS A 1 81 ? -20.067 7.363 14.106 1.00 94.12 81 LYS A O 1
ATOM 613 N N . GLN A 1 82 ? -22.261 7.048 13.740 1.00 95.19 82 GLN A N 1
ATOM 614 C CA . GLN A 1 82 ? -22.701 8.266 14.437 1.00 95.19 82 GLN A CA 1
ATOM 615 C C . GLN A 1 82 ? -22.257 8.277 15.906 1.00 95.19 82 GLN A C 1
ATOM 617 O O . GLN A 1 82 ? -21.638 9.235 16.364 1.00 95.19 82 GLN A O 1
ATOM 622 N N . GLN A 1 83 ? -22.490 7.183 16.638 1.00 92.50 83 GLN A N 1
ATOM 623 C CA . GLN A 1 83 ? -22.054 7.077 18.036 1.00 92.50 83 GLN A CA 1
ATOM 624 C C . GLN A 1 83 ? -20.529 7.161 18.177 1.00 92.50 83 GLN A C 1
ATOM 626 O O . GLN A 1 83 ? -20.018 7.717 19.152 1.00 92.50 83 GLN A O 1
ATOM 631 N N . ALA A 1 84 ? -19.796 6.602 17.215 1.00 93.38 84 ALA A N 1
ATOM 632 C CA . ALA A 1 84 ? -18.345 6.604 17.228 1.00 93.38 84 ALA A CA 1
ATOM 633 C C . ALA A 1 84 ? -17.741 7.969 16.871 1.00 93.38 84 ALA A C 1
ATOM 635 O O . ALA A 1 84 ? -16.689 8.314 17.401 1.00 93.38 84 ALA A O 1
ATOM 636 N N . GLU A 1 85 ? -18.400 8.770 16.034 1.00 95.38 85 GLU A N 1
ATOM 637 C CA . GLU A 1 85 ? -18.011 10.164 15.785 1.00 95.38 85 GLU A CA 1
ATOM 638 C C . GLU A 1 85 ? -18.193 11.035 17.041 1.00 95.38 85 GLU A C 1
ATOM 640 O O . GLU A 1 85 ? -17.366 11.905 17.308 1.00 95.38 85 GLU A O 1
ATOM 645 N N . GLU A 1 86 ? -19.219 10.766 17.857 1.00 94.69 86 GLU A N 1
ATOM 646 C CA . GLU A 1 86 ? -19.485 11.512 19.096 1.00 94.69 86 GLU A CA 1
ATOM 647 C C . GLU A 1 86 ? -18.575 11.117 20.270 1.00 94.69 86 GLU A C 1
ATOM 649 O O . GLU A 1 86 ? -18.130 11.974 21.035 1.00 94.69 86 GLU A O 1
ATOM 654 N N . ARG A 1 87 ? -18.344 9.812 20.472 1.00 93.25 87 ARG A N 1
ATOM 655 C CA . ARG A 1 87 ? -17.669 9.278 21.674 1.00 93.25 87 ARG A CA 1
ATOM 656 C C . ARG A 1 87 ? -16.280 8.703 21.414 1.00 93.25 87 ARG A C 1
ATOM 658 O O . ARG A 1 87 ? -15.538 8.463 22.371 1.00 93.25 87 ARG A O 1
ATOM 665 N N . GLY A 1 88 ? -15.928 8.470 20.152 1.00 92.75 88 GLY A N 1
ATOM 666 C CA . GLY A 1 88 ? -14.658 7.875 19.754 1.00 92.75 88 GLY A CA 1
ATOM 667 C C . GLY A 1 88 ? -14.398 6.508 20.389 1.00 92.75 88 GLY A C 1
ATOM 668 O O . GLY A 1 88 ? -15.301 5.804 20.848 1.00 92.75 88 GLY A O 1
ATOM 669 N N . LEU A 1 89 ? -13.117 6.146 20.451 1.00 91.69 89 LEU A N 1
ATOM 670 C CA . LEU A 1 89 ? -12.663 4.888 21.054 1.00 91.69 89 LEU A CA 1
ATOM 671 C C . LEU A 1 89 ? -12.915 4.824 22.568 1.00 91.69 89 LEU A C 1
ATOM 673 O O . LEU A 1 89 ? -13.099 3.738 23.112 1.00 91.69 89 LEU A O 1
ATOM 677 N N . ALA A 1 90 ? -12.962 5.972 23.252 1.00 92.06 90 ALA A N 1
ATOM 678 C CA . ALA A 1 90 ? -13.17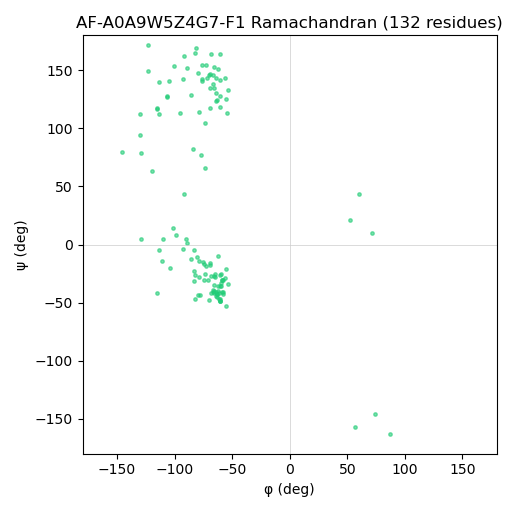1 6.023 24.697 1.00 92.06 90 ALA A CA 1
ATOM 679 C C . ALA A 1 90 ? -14.524 5.411 25.093 1.00 92.06 90 ALA A C 1
ATOM 681 O O . ALA A 1 90 ? -14.577 4.542 25.962 1.00 92.06 90 ALA A O 1
ATOM 682 N N . GLY A 1 91 ? -15.600 5.785 24.390 1.00 91.38 91 GLY A N 1
ATOM 683 C CA . GLY A 1 91 ? -16.928 5.221 24.641 1.00 91.38 91 GLY A CA 1
ATOM 684 C C . GLY A 1 91 ? -17.026 3.724 24.338 1.00 91.38 91 GLY A C 1
ATOM 685 O O . GLY A 1 91 ? -17.816 3.025 24.972 1.00 91.38 91 GLY A O 1
ATOM 686 N N . LEU A 1 92 ? -16.216 3.211 23.405 1.00 89.12 92 LEU A N 1
ATOM 687 C CA . LEU A 1 92 ? -16.132 1.775 23.144 1.00 89.12 92 LEU A CA 1
ATOM 688 C C . LEU A 1 92 ? -15.457 1.044 24.312 1.00 89.12 92 LEU A C 1
ATOM 690 O O . LEU A 1 92 ? -15.998 0.057 24.804 1.00 89.12 92 LEU A O 1
ATOM 694 N N . PHE A 1 93 ? -14.322 1.549 24.799 1.00 89.19 93 PHE A N 1
ATOM 695 C CA . PHE A 1 93 ? -13.565 0.917 25.886 1.00 89.19 93 PHE A CA 1
ATOM 696 C C . PHE A 1 93 ? -14.282 0.961 27.242 1.00 89.19 93 PHE A C 1
ATOM 698 O O . PHE A 1 93 ? -14.078 0.080 28.078 1.00 89.19 93 PHE A O 1
ATOM 705 N N . GLU A 1 94 ? -15.142 1.956 27.469 1.00 90.12 94 GLU A N 1
ATOM 706 C CA . GLU A 1 94 ? -16.022 1.991 28.643 1.00 90.12 94 GLU A CA 1
ATOM 707 C C . GLU A 1 94 ? -17.060 0.860 28.621 1.00 90.12 94 GLU A C 1
ATOM 709 O O . GLU A 1 94 ? -17.325 0.255 29.664 1.00 90.12 94 GLU A O 1
ATOM 714 N N . LYS A 1 95 ? -17.625 0.564 27.443 1.00 85.88 95 LYS A N 1
ATOM 715 C CA . LYS A 1 95 ? -18.657 -0.467 27.257 1.00 85.88 95 LYS A CA 1
ATOM 716 C C . LYS A 1 95 ? -18.073 -1.875 27.201 1.00 85.88 95 LYS A C 1
ATOM 718 O O . LYS A 1 95 ? -18.623 -2.781 27.822 1.00 85.88 95 LYS A O 1
ATOM 723 N N . ASP A 1 96 ? -16.974 -2.056 26.475 1.00 79.12 96 ASP A N 1
ATOM 724 C CA . ASP A 1 96 ? -16.351 -3.356 26.252 1.00 79.12 96 ASP A CA 1
ATOM 725 C C . ASP A 1 96 ? -14.846 -3.320 26.541 1.00 79.12 96 ASP A C 1
ATOM 727 O O . ASP A 1 96 ? -14.005 -3.011 25.694 1.00 79.12 96 ASP A O 1
ATOM 731 N N . LYS A 1 97 ? -14.504 -3.688 27.778 1.00 77.06 97 LYS A N 1
ATOM 732 C CA . LYS A 1 97 ? -13.116 -3.765 28.253 1.00 77.06 97 LYS A CA 1
ATOM 733 C C . LYS A 1 97 ? -12.357 -4.980 27.707 1.00 77.06 97 LYS A C 1
ATOM 735 O O . LYS A 1 97 ? -11.134 -5.013 27.804 1.00 77.06 97 LYS A O 1
ATOM 740 N N . ASN A 1 98 ? -13.055 -5.991 27.180 1.00 76.75 98 ASN A N 1
ATOM 741 C CA . ASN A 1 98 ? -12.450 -7.240 26.710 1.00 76.75 98 ASN A CA 1
ATOM 742 C C . ASN A 1 98 ? -12.354 -7.324 25.179 1.00 76.75 98 ASN A C 1
ATOM 744 O O . ASN A 1 98 ? -11.513 -8.075 24.686 1.00 76.75 98 ASN A O 1
ATOM 748 N N . GLY A 1 99 ? -13.137 -6.533 24.441 1.00 70.75 99 GLY A N 1
ATOM 749 C CA . GLY A 1 99 ? -13.171 -6.508 22.973 1.00 70.75 99 GLY A CA 1
ATOM 750 C C . GLY A 1 99 ? -11.868 -6.088 22.287 1.00 70.75 99 GLY A C 1
ATOM 751 O O . GLY A 1 99 ? -11.725 -6.252 21.082 1.00 70.75 99 GLY A O 1
ATOM 752 N N . ILE A 1 100 ? -10.880 -5.594 23.041 1.00 72.88 100 ILE A N 1
ATOM 753 C CA . ILE A 1 100 ? -9.559 -5.190 22.526 1.00 72.88 100 ILE A CA 1
ATOM 754 C C . ILE A 1 100 ? -8.590 -6.381 22.443 1.00 72.88 100 ILE A C 1
ATOM 756 O O . ILE A 1 100 ? -7.540 -6.281 21.813 1.00 72.88 100 ILE A O 1
ATOM 760 N N . LYS A 1 101 ? -8.911 -7.531 23.052 1.00 78.12 101 LYS A N 1
ATOM 761 C CA . LYS A 1 101 ? -8.019 -8.707 23.029 1.00 78.12 101 LYS A CA 1
ATOM 762 C C . LYS A 1 101 ? -7.711 -9.183 21.608 1.00 78.12 101 LYS A C 1
ATOM 764 O O . LYS A 1 101 ? -6.609 -9.656 21.368 1.00 78.12 101 LYS A O 1
ATOM 769 N N . GLU A 1 102 ? -8.646 -8.988 20.680 1.00 76.38 102 GLU A N 1
ATOM 770 C CA . GLU A 1 102 ? -8.498 -9.308 19.253 1.00 76.38 102 GLU A CA 1
ATOM 771 C C . GLU A 1 102 ? -7.491 -8.397 18.521 1.00 76.38 102 GLU A C 1
ATOM 773 O O . GLU A 1 102 ? -7.023 -8.746 17.443 1.00 76.38 102 GLU A O 1
ATOM 778 N N . VAL A 1 103 ? -7.139 -7.237 19.094 1.00 85.94 103 VAL A N 1
ATOM 779 C CA . VAL A 1 103 ? -6.156 -6.290 18.528 1.00 85.94 103 VAL A CA 1
ATOM 780 C C . VAL A 1 103 ? -4.719 -6.697 18.865 1.00 85.94 103 VAL A C 1
ATOM 782 O O . VAL A 1 103 ? -3.775 -6.331 18.162 1.00 85.94 103 VAL A O 1
ATOM 785 N N . LEU A 1 104 ? -4.538 -7.425 19.966 1.00 89.56 104 LEU A N 1
ATOM 786 C CA . LEU A 1 104 ? -3.236 -7.901 20.417 1.00 89.56 104 LEU A CA 1
ATOM 787 C C . LEU A 1 104 ? -2.846 -9.177 19.662 1.00 89.56 104 LEU A C 1
ATOM 789 O O . LEU A 1 104 ? -3.667 -9.831 19.022 1.00 89.56 104 LEU A O 1
ATOM 793 N N . GLY A 1 105 ? -1.570 -9.554 19.740 1.00 86.00 105 GLY A N 1
ATOM 794 C CA . GLY A 1 105 ? -1.123 -10.851 19.240 1.00 86.00 105 GLY A CA 1
ATOM 795 C C . GLY A 1 105 ? -1.825 -12.003 19.968 1.00 86.00 105 GLY A C 1
ATOM 796 O O . GLY A 1 105 ? -2.357 -11.829 21.062 1.00 86.00 105 GLY A O 1
ATOM 797 N N . ALA A 1 106 ? -1.774 -13.215 19.407 1.00 86.19 106 ALA A N 1
ATOM 798 C CA . ALA A 1 106 ? -2.391 -14.409 20.009 1.00 86.19 106 ALA A CA 1
ATOM 799 C C . ALA A 1 106 ? -1.917 -14.704 21.453 1.00 86.19 106 ALA A C 1
ATOM 801 O O . ALA A 1 106 ? -2.594 -15.382 22.217 1.00 86.19 106 ALA A O 1
ATOM 802 N N . ASN A 1 107 ? -0.751 -14.179 21.831 1.00 87.25 107 ASN A N 1
ATOM 803 C CA . ASN A 1 107 ? -0.165 -14.241 23.169 1.00 87.25 107 ASN A CA 1
ATOM 804 C C . ASN A 1 107 ? -0.564 -13.065 24.088 1.00 87.25 107 ASN A C 1
ATOM 806 O O . ASN A 1 107 ? -0.029 -12.947 25.187 1.00 87.25 107 ASN A O 1
ATOM 810 N N . GLY A 1 108 ? -1.452 -12.174 23.644 1.00 89.25 108 GLY A N 1
ATOM 811 C CA . GLY A 1 108 ? -1.846 -10.959 24.357 1.00 89.25 108 GLY A CA 1
ATOM 812 C C . GLY A 1 108 ? -0.772 -9.867 24.388 1.00 89.25 108 GLY A C 1
ATOM 813 O O . GLY A 1 108 ? -0.927 -8.894 25.121 1.00 89.25 108 GLY A O 1
ATOM 814 N N . LEU A 1 109 ? 0.319 -10.007 23.626 1.00 90.88 109 LEU A N 1
ATOM 815 C CA . LEU A 1 109 ? 1.358 -8.981 23.527 1.00 90.88 109 LEU A CA 1
ATOM 816 C C . LEU A 1 109 ? 1.044 -7.990 22.395 1.00 90.88 109 LEU A C 1
ATOM 818 O O . LEU A 1 109 ? 0.401 -8.363 21.411 1.00 90.88 109 LEU A O 1
ATOM 822 N N . PRO A 1 110 ? 1.496 -6.728 22.499 1.00 91.94 110 PRO A N 1
ATOM 823 C CA . PRO A 1 110 ? 1.361 -5.772 21.407 1.00 91.94 110 PRO A CA 1
ATOM 824 C C . PRO A 1 110 ? 2.140 -6.233 20.161 1.00 91.94 110 PRO A C 1
ATOM 826 O O . PRO A 1 110 ? 3.167 -6.909 20.293 1.00 91.94 110 PRO A O 1
ATOM 829 N N . PRO A 1 111 ? 1.688 -5.860 18.950 1.00 90.94 111 PRO A N 1
ATOM 830 C CA . PRO A 1 111 ? 2.413 -6.177 17.728 1.00 90.94 111 PRO A CA 1
ATOM 831 C C . PRO A 1 111 ? 3.780 -5.482 17.707 1.00 90.94 111 PRO A C 1
ATOM 833 O O . PRO A 1 111 ? 3.930 -4.341 18.149 1.00 90.94 111 PRO A O 1
ATOM 836 N N . LEU A 1 112 ? 4.782 -6.172 17.160 1.00 90.81 112 LEU A N 1
ATOM 837 C CA . LEU A 1 112 ? 6.097 -5.586 16.909 1.00 90.81 112 LEU A CA 1
ATOM 838 C C . LEU A 1 112 ? 6.048 -4.665 15.677 1.00 90.81 112 LEU A C 1
ATOM 840 O O . LEU A 1 112 ? 5.226 -4.885 14.782 1.00 90.81 112 LEU A O 1
ATOM 844 N N . PRO A 1 113 ? 6.943 -3.664 15.583 1.00 90.56 113 PRO A N 1
ATOM 845 C CA . PRO A 1 113 ? 7.090 -2.865 14.372 1.00 90.56 113 PRO A CA 1
ATOM 846 C C . PRO A 1 113 ? 7.318 -3.758 13.145 1.00 90.56 113 PRO A C 1
ATOM 848 O O . PRO A 1 113 ? 8.146 -4.670 13.175 1.00 90.56 113 PRO A O 1
ATOM 851 N N . CYS A 1 114 ? 6.586 -3.496 12.061 1.00 90.44 114 CYS A N 1
ATOM 852 C CA . CYS A 1 114 ? 6.716 -4.264 10.826 1.00 90.44 114 CYS A CA 1
ATOM 853 C C . CYS A 1 114 ? 8.100 -4.042 10.193 1.00 90.44 114 CYS A C 1
ATOM 855 O O . CYS A 1 114 ? 8.554 -2.904 10.070 1.00 90.44 114 CYS A O 1
ATOM 857 N N . ASN A 1 115 ? 8.749 -5.123 9.751 1.00 89.38 115 ASN A N 1
ATOM 858 C CA . ASN A 1 115 ? 9.972 -5.063 8.957 1.00 89.38 115 ASN A CA 1
ATOM 859 C C . ASN A 1 115 ? 9.702 -5.600 7.543 1.00 89.38 115 ASN A C 1
ATOM 861 O O . ASN A 1 115 ? 9.468 -6.794 7.366 1.00 89.38 115 ASN A O 1
ATOM 865 N N . LEU A 1 116 ? 9.769 -4.720 6.539 1.00 89.81 116 LEU A N 1
ATOM 866 C CA . LEU A 1 116 ? 9.586 -5.078 5.125 1.00 89.81 116 LEU A CA 1
ATOM 867 C C . LEU A 1 116 ? 10.807 -5.792 4.520 1.00 89.81 116 LEU A C 1
ATOM 869 O O . LEU A 1 116 ? 10.696 -6.395 3.456 1.00 89.81 116 LEU A O 1
ATOM 873 N N . ASN A 1 117 ? 11.961 -5.739 5.189 1.00 88.19 117 ASN A N 1
ATOM 874 C CA . ASN A 1 117 ? 13.186 -6.425 4.797 1.00 88.19 117 ASN A CA 1
ATOM 875 C C . ASN A 1 117 ? 13.756 -7.225 5.989 1.00 88.19 117 ASN A C 1
ATOM 877 O O . ASN A 1 117 ? 14.684 -6.778 6.671 1.00 88.19 117 ASN A O 1
ATOM 881 N N . PRO A 1 118 ? 13.193 -8.412 6.277 1.00 80.69 118 PRO A N 1
ATOM 882 C CA . PRO A 1 118 ? 13.574 -9.220 7.436 1.00 80.69 118 PRO A CA 1
ATOM 883 C C . PRO A 1 118 ? 14.985 -9.813 7.329 1.00 80.69 118 PRO A C 1
ATOM 885 O O . PRO A 1 118 ? 15.555 -10.218 8.341 1.00 80.69 118 PRO A O 1
ATOM 888 N N . SER A 1 119 ? 15.577 -9.835 6.132 1.00 77.25 119 SER A N 1
ATOM 889 C CA . SER A 1 119 ? 16.985 -10.174 5.914 1.00 77.25 119 SER A CA 1
ATOM 890 C C . SER A 1 119 ? 17.903 -9.034 6.363 1.00 77.25 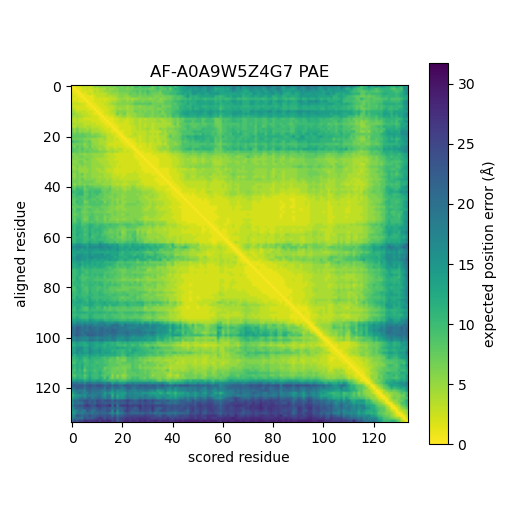119 SER A C 1
ATOM 892 O O . SER A 1 119 ? 18.584 -8.401 5.560 1.00 77.25 119 SER A O 1
ATOM 894 N N . GLY A 1 120 ? 17.924 -8.761 7.667 1.00 69.12 120 GLY A N 1
ATOM 895 C CA . GLY A 1 120 ? 18.966 -7.943 8.276 1.00 69.12 120 GLY A CA 1
ATOM 896 C C . GLY A 1 120 ? 20.347 -8.536 7.981 1.00 69.12 120 GLY A C 1
ATOM 897 O O . GLY A 1 120 ? 20.508 -9.759 7.921 1.00 69.12 120 GLY A O 1
ATOM 898 N N . GLY A 1 121 ? 21.333 -7.665 7.759 1.00 68.31 121 GLY A N 1
ATOM 899 C CA . GLY A 1 121 ? 22.693 -8.062 7.409 1.00 68.31 121 GLY A CA 1
ATOM 900 C C . GLY A 1 121 ? 23.264 -9.035 8.436 1.00 68.31 121 GLY A C 1
ATOM 901 O O . GLY A 1 121 ? 23.507 -8.672 9.585 1.00 68.31 121 GLY A O 1
ATOM 902 N N . LYS A 1 122 ? 23.489 -10.283 8.020 1.00 71.25 122 LYS A N 1
ATOM 903 C CA . LYS A 1 122 ? 24.323 -11.203 8.788 1.00 71.25 122 LYS A CA 1
ATOM 904 C C . LYS A 1 122 ? 25.751 -10.688 8.679 1.00 71.25 122 LYS A C 1
ATOM 906 O O . LYS A 1 122 ? 26.283 -10.618 7.574 1.00 71.25 122 LYS A O 1
ATOM 911 N N . TYR A 1 123 ? 26.356 -10.317 9.802 1.00 74.62 123 TYR A N 1
ATOM 912 C CA . TYR A 1 123 ? 27.787 -10.042 9.829 1.00 74.62 123 TYR A CA 1
ATOM 913 C C . TYR A 1 123 ? 28.529 -11.321 9.429 1.00 74.62 123 TYR A C 1
ATOM 915 O O . TYR A 1 123 ? 28.383 -12.355 10.082 1.00 74.62 123 TYR A O 1
ATOM 923 N N . GLN A 1 124 ? 29.267 -11.261 8.325 1.00 74.31 124 GLN A N 1
ATOM 924 C CA . GLN A 1 124 ? 30.125 -12.341 7.855 1.00 74.31 124 GLN A CA 1
ATOM 925 C C . GLN A 1 124 ? 31.559 -11.831 7.917 1.00 74.31 124 GLN A C 1
ATOM 927 O O . GLN A 1 124 ? 31.904 -10.866 7.235 1.00 74.31 124 GLN A O 1
ATOM 932 N N . LEU A 1 125 ? 32.386 -12.455 8.754 1.00 75.81 125 LEU A N 1
ATOM 933 C CA . LEU A 1 125 ? 33.816 -12.178 8.766 1.00 75.81 125 LEU A CA 1
ATOM 934 C C . LEU A 1 125 ? 34.414 -12.819 7.504 1.00 75.81 125 LEU A C 1
ATOM 936 O O . LEU A 1 125 ? 34.488 -14.041 7.402 1.00 75.81 125 LEU A O 1
ATOM 940 N N . GLY A 1 126 ? 34.747 -12.004 6.502 1.00 71.75 126 GLY A N 1
ATOM 941 C CA . GLY A 1 126 ? 35.377 -12.484 5.273 1.00 71.75 126 GLY A CA 1
ATOM 942 C C . GLY A 1 126 ? 36.827 -12.898 5.523 1.00 71.75 126 GLY A C 1
ATOM 943 O O . GLY A 1 126 ? 37.528 -12.233 6.280 1.00 71.75 126 GLY A O 1
ATOM 944 N N . HIS A 1 127 ? 37.293 -13.956 4.857 1.00 69.06 127 HIS A N 1
ATOM 945 C CA . HIS A 1 127 ? 38.670 -14.451 4.993 1.00 69.06 127 HIS A CA 1
ATOM 946 C C . HIS A 1 127 ? 39.729 -13.389 4.626 1.00 69.06 127 HIS A C 1
ATOM 948 O O . HIS A 1 127 ? 40.797 -13.352 5.221 1.00 69.06 127 HIS A O 1
ATOM 954 N N . GLU A 1 128 ? 39.412 -12.473 3.704 1.00 68.25 128 GLU A N 1
ATOM 955 C CA . GLU A 1 128 ? 40.319 -11.401 3.254 1.00 68.25 128 GLU A CA 1
ATOM 956 C C . GLU A 1 128 ? 40.412 -10.199 4.217 1.00 68.25 128 GLU A C 1
ATOM 958 O O . GLU A 1 128 ? 41.305 -9.361 4.088 1.00 68.25 128 GLU A O 1
ATOM 963 N N . HIS A 1 129 ? 39.485 -10.087 5.173 1.00 71.25 129 HIS A N 1
ATOM 964 C CA . HIS A 1 129 ? 39.384 -8.955 6.108 1.00 71.25 129 HIS A CA 1
ATOM 965 C C . HIS A 1 129 ? 39.287 -9.393 7.582 1.00 71.25 129 HIS A C 1
ATOM 967 O O . HIS A 1 129 ? 39.089 -8.554 8.461 1.00 71.25 129 HIS A O 1
ATOM 973 N N . GLY A 1 130 ? 39.396 -10.697 7.856 1.00 68.62 130 GLY A N 1
ATOM 974 C CA . GLY A 1 130 ? 39.398 -11.288 9.192 1.00 68.62 130 GLY A CA 1
ATOM 975 C C . GLY A 1 130 ? 40.809 -11.435 9.764 1.00 68.62 130 GLY A C 1
ATOM 976 O O . GLY A 1 130 ? 41.801 -11.389 9.038 1.00 68.62 130 GLY A O 1
ATOM 977 N N . TYR A 1 131 ? 40.906 -11.619 11.081 1.00 70.44 131 TYR A N 1
ATOM 978 C CA . TYR A 1 131 ? 42.151 -12.082 11.698 1.00 70.44 131 TYR A CA 1
ATOM 979 C C . TYR A 1 131 ? 42.410 -13.547 11.302 1.00 70.44 131 TYR A C 1
ATOM 981 O O . TYR A 1 131 ? 41.440 -14.289 11.134 1.00 70.44 131 TYR A O 1
ATOM 989 N N . PRO A 1 132 ? 43.678 -13.971 11.142 1.00 73.12 132 PRO A N 1
ATOM 990 C CA . PRO A 1 132 ? 43.997 -15.371 10.879 1.00 73.12 132 PRO A CA 1
ATOM 991 C C . PRO A 1 132 ? 43.518 -16.256 12.038 1.00 73.12 132 PRO A C 1
ATOM 993 O O . PRO A 1 132 ? 43.626 -15.858 13.200 1.00 73.12 132 PRO A O 1
ATOM 996 N N . ASP A 1 133 ? 43.004 -17.445 11.716 1.00 69.81 133 ASP A N 1
ATOM 997 C CA . ASP A 1 133 ? 42.682 -18.468 12.714 1.00 69.81 133 ASP A CA 1
ATOM 998 C C . ASP A 1 133 ? 43.976 -18.859 13.455 1.00 69.81 133 ASP A C 1
ATOM 1000 O O . ASP A 1 133 ? 44.996 -19.130 12.815 1.00 69.81 133 ASP A O 1
ATOM 1004 N N . VAL A 1 134 ? 43.951 -18.817 14.794 1.00 63.50 134 VAL A N 1
ATOM 1005 C CA . VAL A 1 134 ? 45.081 -19.210 15.662 1.00 63.50 134 VAL A CA 1
ATOM 1006 C C . VAL A 1 134 ? 45.250 -20.723 15.666 1.00 63.50 134 VAL A C 1
ATOM 1008 O O . VAL A 1 134 ? 44.224 -21.416 15.855 1.00 63.50 134 VAL A O 1
#

Foldseek 3Di:
DCVPPPVPPDPPPDDDDDDPPCPDPPPHDVVVVPVVVVDDDDDDADLLNVQLCLQQNDPVDGPPVRQDDDPVNVVVSVVSSVVCVVCGVPVVCVVDVPSCQVCDPPVSHRDDDDDPCPCDDDDDCDPVRDDDDD

Sequence (134 aa):
YRLPTPGALPPLSYDDPVTVPAGDLADNPYWKRDVRRNYPRLSAVSQADAVGLLSVGSQAAPKDDVLQIGEAGEKQLVSVKQQAEERGLAGLFEKDKNGIKEVLGANGLPPLPCNLNPSGGKYQLGHEHGYPDV

Secondary structure (DSSP, 8-state):
---S-GGGS-TTS------TTTT-SSS--HHHH-TTTSPPPP----HHHHHHHHHHB-SSSB-TTTS--THHHHHHHHHHHHHHHHHHHHHHHHH-SSTTGGGS-TTSPPPPPP-S----------TTTSPPP-

Organism: NCBI:txid319629

Nearest PDB structures (foldseek):
  7zmg-assembly1_Z  TM=7.826E-01  e=1.839E-10  Thermochaetoides thermophila DSM 1495
  6yj4-assembly1_c  TM=7.481E-01  e=2.476E-08  Yarrowia lipolytica
  6rfq-assembly1_Z  TM=7.686E-01  e=3.401E-05  Yarrowia lipolytica